Protein AF-A0A949ZAY1-F1 (afdb_monomer_lite)

Structure (mmCIF, N/CA/C/O backbone):
data_AF-A0A949ZAY1-F1
#
_entry.id   AF-A0A949ZAY1-F1
#
loop_
_atom_site.group_PDB
_atom_site.id
_atom_site.type_symbol
_atom_site.label_atom_id
_atom_site.label_alt_id
_atom_site.label_comp_id
_atom_site.label_asym_id
_atom_site.label_entity_id
_atom_site.label_seq_id
_atom_site.pdbx_PDB_ins_code
_atom_site.Cartn_x
_atom_site.Cartn_y
_atom_site.Cartn_z
_atom_site.occupancy
_atom_site.B_iso_or_equiv
_atom_site.auth_seq_id
_atom_site.auth_comp_id
_atom_site.auth_asym_id
_atom_site.auth_atom_id
_atom_site.pdbx_PDB_model_num
ATOM 1 N N . MET A 1 1 ? -2.836 -18.980 46.433 1.00 43.78 1 MET A N 1
ATOM 2 C CA . MET A 1 1 ? -3.375 -18.769 45.071 1.00 43.78 1 MET A CA 1
ATOM 3 C C . MET A 1 1 ? -2.862 -17.431 44.561 1.00 43.78 1 MET A C 1
ATOM 5 O O . MET A 1 1 ? -3.068 -16.454 45.272 1.00 43.78 1 MET A O 1
ATOM 9 N N . PRO A 1 2 ? -2.150 -17.358 43.425 1.00 46.03 2 PRO A N 1
ATOM 10 C CA . PRO A 1 2 ? -1.708 -16.078 42.885 1.00 46.03 2 PRO A CA 1
ATOM 11 C C . PRO A 1 2 ? -2.901 -15.346 42.254 1.00 46.03 2 PRO A C 1
ATOM 13 O O . PRO A 1 2 ? -3.720 -15.957 41.566 1.00 46.03 2 PRO A O 1
ATOM 16 N N . ALA A 1 3 ? -3.027 -14.049 42.534 1.00 45.25 3 ALA A N 1
ATOM 17 C CA . ALA A 1 3 ? -4.081 -13.205 41.988 1.00 45.25 3 ALA A CA 1
ATOM 18 C C . ALA A 1 3 ? -3.951 -13.122 40.458 1.00 45.25 3 ALA A C 1
ATOM 20 O O . ALA A 1 3 ? -2.876 -12.830 39.936 1.00 45.25 3 ALA A O 1
ATOM 21 N N . ALA A 1 4 ? -5.044 -13.389 39.742 1.00 52.16 4 ALA A N 1
ATOM 22 C CA . ALA A 1 4 ? -5.090 -13.294 38.290 1.00 52.16 4 ALA A CA 1
ATOM 23 C C . ALA A 1 4 ? -4.786 -11.854 37.845 1.00 52.16 4 ALA A C 1
ATOM 25 O O . ALA A 1 4 ? -5.550 -10.930 38.137 1.00 52.16 4 ALA A O 1
ATOM 26 N N . HIS A 1 5 ? -3.677 -11.670 37.130 1.00 51.41 5 HIS A N 1
ATOM 27 C CA . HIS A 1 5 ? -3.327 -10.407 36.497 1.00 51.41 5 HIS A CA 1
ATOM 28 C C . HIS A 1 5 ? -4.328 -10.147 35.366 1.00 51.41 5 HIS A C 1
ATOM 30 O O . HIS A 1 5 ? -4.221 -10.701 34.275 1.00 51.41 5 HIS A O 1
ATOM 36 N N . ARG A 1 6 ? -5.361 -9.345 35.643 1.00 57.00 6 ARG A N 1
ATOM 37 C CA . ARG A 1 6 ? -6.299 -8.896 34.611 1.00 57.00 6 ARG A CA 1
ATOM 38 C C . ARG A 1 6 ? -5.606 -7.819 33.784 1.00 57.00 6 ARG A C 1
ATOM 40 O O . ARG A 1 6 ? -5.262 -6.766 34.318 1.00 57.00 6 ARG A O 1
ATOM 47 N N . SER A 1 7 ? -5.379 -8.096 32.505 1.00 54.16 7 SER A N 1
ATOM 48 C CA . SER A 1 7 ? -4.963 -7.084 31.538 1.00 54.16 7 SER A CA 1
ATOM 49 C C . SER A 1 7 ? -6.046 -6.000 31.439 1.00 54.16 7 SER A C 1
ATOM 51 O O . SER A 1 7 ? -7.234 -6.342 31.435 1.00 54.16 7 SER A O 1
ATOM 53 N N . PRO A 1 8 ? -5.677 -4.709 31.380 1.00 59.34 8 PRO A N 1
ATOM 54 C CA . PRO A 1 8 ? -6.645 -3.626 31.252 1.00 59.34 8 PRO A CA 1
ATOM 55 C C . PRO A 1 8 ? -7.511 -3.822 30.002 1.00 59.34 8 PRO A C 1
ATOM 57 O O . PRO A 1 8 ? -7.045 -4.298 28.967 1.00 59.34 8 PRO A O 1
ATOM 60 N N . THR A 1 9 ? -8.794 -3.480 30.110 1.00 65.69 9 THR A N 1
ATOM 61 C CA . THR A 1 9 ? -9.731 -3.573 28.986 1.00 65.69 9 THR A CA 1
ATOM 62 C C . THR A 1 9 ? -9.315 -2.608 27.863 1.00 65.69 9 THR A C 1
ATOM 64 O O . THR A 1 9 ? -8.688 -1.583 28.144 1.00 65.69 9 THR A O 1
ATOM 67 N N . PRO A 1 10 ? -9.685 -2.868 26.594 1.00 65.94 10 PRO A N 1
ATOM 68 C CA . PRO A 1 10 ? -9.316 -2.005 25.464 1.00 65.94 10 PRO A CA 1
ATOM 69 C C . PRO A 1 10 ? -9.700 -0.534 25.685 1.00 65.94 10 PRO A C 1
ATOM 71 O O . PRO A 1 10 ? -8.939 0.373 25.357 1.00 65.94 10 PRO A O 1
ATOM 74 N N . LEU A 1 11 ? -10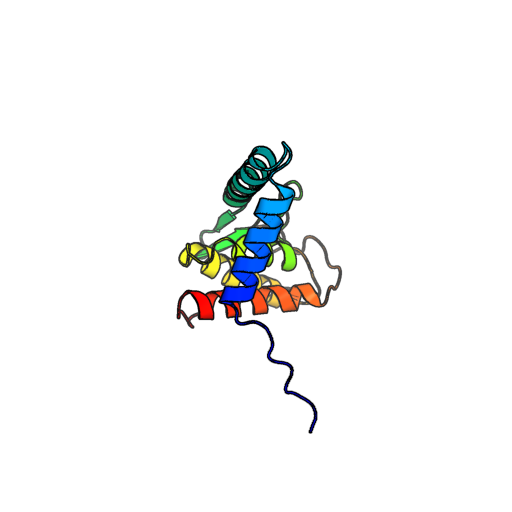.845 -0.301 26.337 1.00 63.38 11 LEU A N 1
ATOM 75 C CA . LEU A 1 11 ? -11.324 1.027 26.716 1.00 63.38 11 LEU A CA 1
ATOM 76 C C . LEU A 1 11 ? -10.419 1.704 27.759 1.00 63.38 11 LEU A C 1
ATOM 78 O O . LEU A 1 11 ? -10.149 2.897 27.647 1.00 63.38 11 LEU A O 1
ATOM 82 N N . MET A 1 12 ? -9.901 0.953 28.738 1.00 58.00 12 MET A N 1
ATOM 83 C CA . MET A 1 12 ? -8.927 1.481 29.698 1.00 58.00 12 MET A CA 1
ATOM 84 C C . MET A 1 12 ? -7.603 1.843 29.025 1.00 58.00 12 MET A C 1
ATOM 86 O O . MET A 1 12 ? -7.026 2.869 29.373 1.00 58.00 12 MET A O 1
ATOM 90 N N . CYS A 1 13 ? -7.129 1.055 28.054 1.00 63.53 13 CYS A N 1
ATOM 91 C CA . CYS A 1 13 ? -5.922 1.394 27.296 1.00 63.53 13 CYS A CA 1
ATOM 92 C C . CYS A 1 13 ? -6.103 2.689 26.498 1.00 63.53 13 CYS A C 1
ATOM 94 O O . CYS A 1 13 ? -5.253 3.566 26.591 1.00 63.53 13 CYS A O 1
ATOM 96 N N . VAL A 1 14 ? -7.233 2.863 25.801 1.00 69.75 14 VAL A N 1
ATOM 97 C CA . VAL A 1 14 ? -7.529 4.100 25.056 1.00 69.75 14 VAL A CA 1
ATOM 98 C C . VAL A 1 14 ? -7.622 5.303 25.991 1.00 69.75 14 VAL A C 1
ATOM 100 O O . VAL A 1 14 ? -7.008 6.327 25.712 1.00 69.75 14 VAL A O 1
ATOM 103 N N . ILE A 1 15 ? -8.320 5.182 27.126 1.00 70.62 15 ILE A N 1
ATOM 104 C CA . ILE A 1 15 ? -8.420 6.264 28.117 1.00 70.62 15 ILE A CA 1
ATOM 105 C C . ILE A 1 15 ? -7.040 6.600 28.691 1.00 70.62 15 ILE A C 1
ATOM 107 O O . ILE A 1 15 ? -6.701 7.771 28.816 1.00 70.62 15 ILE A O 1
ATOM 111 N N . THR A 1 16 ? -6.208 5.597 28.976 1.00 68.31 16 THR A N 1
ATOM 112 C CA . THR A 1 16 ? -4.854 5.809 29.508 1.00 68.31 16 THR A CA 1
ATOM 113 C C . THR A 1 16 ? -3.948 6.466 28.464 1.00 68.31 16 THR A C 1
ATOM 115 O O . THR A 1 16 ? -3.248 7.423 28.783 1.00 68.31 16 THR A O 1
ATOM 118 N N . SER A 1 17 ? -4.009 6.040 27.198 1.00 69.44 17 SER A N 1
ATOM 119 C CA . SER A 1 17 ? -3.286 6.671 26.087 1.00 69.44 17 SER A CA 1
ATOM 120 C C . SER A 1 17 ? -3.741 8.111 25.841 1.00 69.44 17 SER A C 1
ATOM 122 O O . SER A 1 17 ? -2.900 8.981 25.628 1.00 69.44 17 SER A O 1
ATOM 124 N N . LEU A 1 18 ? -5.047 8.386 25.930 1.00 68.12 18 LEU A N 1
ATOM 125 C CA . LEU A 1 18 ? -5.607 9.731 25.781 1.00 68.12 18 LEU A CA 1
ATOM 126 C C . LEU A 1 18 ? -5.194 10.637 26.949 1.00 68.12 18 LEU A C 1
ATOM 128 O O . LEU A 1 18 ? -4.809 11.780 26.730 1.00 68.12 18 LEU A O 1
ATOM 132 N N . LEU A 1 19 ? -5.214 10.120 28.182 1.00 68.00 19 LEU A N 1
ATOM 133 C CA . LEU A 1 19 ? -4.786 10.845 29.380 1.00 68.00 19 LEU A CA 1
ATOM 134 C C . LEU A 1 19 ? -3.284 11.133 29.376 1.00 68.00 19 LEU A C 1
ATOM 136 O O . LEU A 1 19 ? -2.894 12.226 29.771 1.00 68.00 19 LEU A O 1
ATOM 140 N N . ILE A 1 20 ? -2.444 10.216 28.885 1.00 68.12 20 ILE A N 1
ATOM 141 C CA . ILE A 1 20 ? -1.011 10.474 28.678 1.00 68.12 20 ILE A CA 1
ATOM 142 C C . ILE A 1 20 ? -0.823 11.573 27.625 1.00 68.12 20 ILE A C 1
ATOM 144 O O . ILE A 1 20 ? -0.052 12.504 27.854 1.00 68.12 20 ILE A O 1
ATOM 148 N N . LEU A 1 21 ? -1.572 11.529 26.517 1.00 60.78 21 LEU A N 1
ATOM 149 C CA . LEU A 1 21 ? -1.530 12.572 25.490 1.00 60.78 21 LEU A CA 1
ATOM 150 C C . LEU A 1 21 ? -1.935 13.944 26.054 1.00 60.78 21 LEU A C 1
ATOM 152 O O . LEU A 1 21 ? -1.256 14.932 25.792 1.00 60.78 21 LEU A O 1
ATOM 156 N N . ILE A 1 22 ? -3.001 13.995 26.863 1.00 64.25 22 ILE A N 1
ATOM 157 C CA . ILE A 1 22 ? -3.530 15.209 27.510 1.00 64.25 22 ILE A CA 1
ATOM 158 C C . ILE A 1 22 ? -2.577 15.727 28.605 1.00 64.25 22 ILE A C 1
ATOM 160 O O . ILE A 1 22 ? -2.358 16.934 28.728 1.00 64.25 22 ILE A O 1
ATOM 164 N N . ALA A 1 23 ? -1.962 14.830 29.378 1.00 59.25 23 ALA A N 1
ATOM 165 C CA . ALA A 1 23 ? -1.001 15.188 30.417 1.00 59.25 23 ALA A CA 1
ATOM 166 C C . ALA A 1 23 ? 0.286 15.775 29.815 1.00 59.25 23 ALA A C 1
ATOM 168 O O . ALA A 1 23 ? 0.768 16.798 30.302 1.00 59.25 23 ALA A O 1
ATOM 169 N N . VAL A 1 24 ? 0.782 15.203 28.710 1.00 58.56 24 VAL A N 1
ATOM 170 C CA . VAL A 1 24 ? 1.910 15.747 27.926 1.00 58.56 24 VAL A CA 1
ATOM 171 C C . VAL A 1 24 ? 1.542 17.085 27.267 1.00 58.56 24 VAL A C 1
ATOM 173 O O . VAL A 1 24 ? 2.375 17.981 27.149 1.00 58.56 24 VAL A O 1
ATOM 176 N N . ALA A 1 25 ? 0.275 17.256 26.900 1.00 56.75 25 ALA A N 1
ATOM 177 C CA . ALA A 1 25 ? -0.276 18.448 26.270 1.00 56.75 25 ALA A CA 1
ATOM 178 C C . ALA A 1 25 ? -0.357 19.685 27.194 1.00 56.75 25 ALA A C 1
ATOM 180 O O . ALA A 1 25 ? -0.167 20.816 26.739 1.00 56.75 25 ALA A O 1
ATOM 181 N N . SER A 1 26 ? -0.615 19.505 28.492 1.00 50.78 26 SER A N 1
ATOM 182 C CA . SER A 1 26 ? -0.994 20.603 29.404 1.00 50.78 26 SER A CA 1
ATOM 183 C C . SER A 1 26 ? 0.115 21.607 29.782 1.00 50.78 26 SER A C 1
ATOM 185 O O . SER A 1 26 ? -0.111 22.500 30.597 1.00 50.78 26 SER A O 1
ATOM 187 N N . LYS A 1 27 ? 1.293 21.543 29.151 1.00 53.72 27 LYS A N 1
ATOM 188 C CA . LYS A 1 27 ? 2.337 22.576 29.247 1.00 53.72 27 LYS A CA 1
ATOM 189 C C . LYS A 1 27 ? 2.736 23.064 27.850 1.00 53.72 27 LYS A C 1
ATOM 191 O O . LYS A 1 27 ? 3.755 22.666 27.306 1.00 53.72 27 LYS A O 1
ATOM 196 N N . GLY A 1 28 ? 1.899 23.903 27.238 1.00 50.03 28 GLY A N 1
ATOM 197 C CA . GLY A 1 28 ? 2.265 24.731 26.076 1.00 50.03 28 GLY A CA 1
ATOM 198 C C . GLY A 1 28 ? 2.546 24.031 24.733 1.00 50.03 28 GLY A C 1
ATOM 199 O O . GLY A 1 28 ? 2.933 24.721 23.796 1.00 50.03 28 GLY A O 1
ATOM 200 N N . SER A 1 29 ? 2.343 22.713 24.592 1.00 56.44 29 SER A N 1
ATOM 201 C CA . SER A 1 29 ? 2.700 21.955 23.370 1.00 56.44 29 SER A CA 1
ATOM 202 C C . SER A 1 29 ? 1.550 21.159 22.720 1.00 56.44 29 SER A C 1
ATOM 204 O O . SER A 1 29 ? 1.667 20.752 21.564 1.00 56.44 29 SER A O 1
ATOM 206 N N . ALA A 1 30 ? 0.410 20.983 23.402 1.00 52.41 30 ALA A N 1
ATOM 207 C CA . ALA A 1 30 ? -0.737 20.181 22.939 1.00 52.41 30 ALA A CA 1
ATOM 208 C C . ALA A 1 30 ? -1.271 20.545 21.551 1.00 52.41 30 ALA A C 1
ATOM 210 O O . ALA A 1 30 ? -1.476 19.686 20.694 1.00 52.41 30 ALA A O 1
ATOM 211 N N . ALA A 1 31 ? -1.530 21.844 21.365 1.00 56.78 31 ALA A N 1
ATOM 212 C CA . ALA A 1 31 ? -2.162 22.384 20.171 1.00 56.78 31 ALA A CA 1
ATOM 213 C C . ALA A 1 31 ? -1.261 22.201 18.943 1.00 56.78 31 ALA A C 1
ATOM 215 O O . ALA A 1 31 ? -1.756 22.060 17.829 1.00 56.78 31 ALA A O 1
ATOM 216 N N . ASN A 1 32 ? 0.056 22.126 19.161 1.00 78.19 32 ASN A N 1
ATOM 217 C CA . ASN A 1 32 ? 1.032 21.882 18.112 1.00 78.19 32 ASN A CA 1
ATOM 218 C C . ASN A 1 32 ?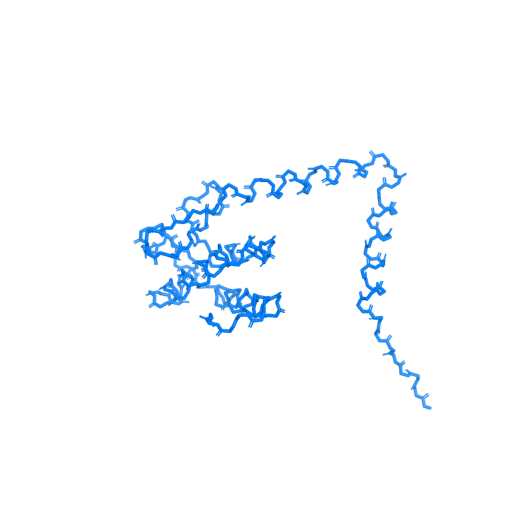 1.024 20.406 17.673 1.00 78.19 32 ASN A C 1
ATOM 220 O O . ASN A 1 32 ? 0.960 20.119 16.483 1.00 78.19 32 ASN A O 1
ATOM 224 N N . ILE A 1 33 ? 0.977 19.455 18.615 1.00 81.94 33 ILE A N 1
ATOM 225 C CA . ILE A 1 33 ? 0.970 18.021 18.277 1.00 81.94 33 ILE A CA 1
ATOM 226 C C . ILE A 1 33 ? -0.289 17.625 17.496 1.00 81.94 33 ILE A C 1
ATOM 228 O O . ILE A 1 33 ? -0.182 16.964 16.465 1.00 81.94 33 ILE A O 1
ATOM 232 N N . ALA A 1 34 ? -1.476 18.060 17.927 1.00 82.62 34 ALA A N 1
ATOM 233 C CA . ALA A 1 34 ? -2.712 17.758 17.200 1.00 82.62 34 ALA A CA 1
ATOM 234 C C . ALA A 1 34 ? -2.691 18.320 15.764 1.00 82.62 34 ALA A C 1
ATOM 236 O O . ALA A 1 34 ? -3.083 17.626 14.824 1.00 82.62 34 ALA A O 1
ATOM 237 N N . ALA A 1 35 ? -2.175 19.541 15.584 1.00 86.75 35 ALA A N 1
ATOM 238 C CA . ALA A 1 35 ? -2.005 20.147 14.267 1.00 86.75 35 ALA A CA 1
ATOM 239 C C . ALA A 1 35 ? -0.998 19.377 13.394 1.00 86.75 35 ALA A C 1
ATOM 241 O O . ALA A 1 35 ? -1.262 19.166 12.210 1.00 86.75 35 ALA A O 1
ATOM 242 N N . ILE A 1 36 ? 0.110 18.896 13.971 1.00 88.12 36 ILE A N 1
ATOM 243 C CA . ILE A 1 36 ? 1.095 18.056 13.272 1.00 88.12 36 ILE A CA 1
ATOM 244 C C . ILE A 1 36 ? 0.445 16.765 12.763 1.00 88.12 36 ILE A C 1
ATOM 246 O O . ILE A 1 36 ? 0.588 16.441 11.587 1.00 88.12 36 ILE A O 1
ATOM 250 N N . TYR A 1 37 ? -0.317 16.053 13.600 1.00 89.44 37 TYR A N 1
ATOM 251 C CA . TYR A 1 37 ? -1.000 14.823 13.175 1.00 89.44 37 TYR A CA 1
ATOM 252 C C . TYR A 1 37 ? -2.086 15.087 12.127 1.00 89.44 37 TYR A C 1
ATOM 254 O O . TYR A 1 37 ? -2.204 14.326 11.165 1.00 89.44 37 TYR A O 1
ATOM 262 N N . ALA A 1 38 ? -2.844 16.180 12.260 1.00 87.56 38 ALA A N 1
ATOM 263 C CA . ALA A 1 38 ? -3.814 16.583 11.245 1.00 87.56 38 ALA A CA 1
ATOM 264 C C . ALA A 1 38 ? -3.125 16.866 9.901 1.00 87.56 38 ALA A C 1
ATOM 266 O O . ALA A 1 38 ? -3.575 16.387 8.858 1.00 87.56 38 ALA A O 1
ATOM 267 N N . ARG A 1 39 ? -1.991 17.578 9.924 1.00 91.88 39 ARG A N 1
ATOM 268 C CA . ARG A 1 39 ? -1.197 17.856 8.725 1.00 91.88 39 ARG A CA 1
ATOM 269 C C . ARG A 1 39 ? -0.605 16.583 8.123 1.00 91.88 39 ARG A C 1
ATOM 271 O O . ARG A 1 39 ? -0.692 16.408 6.913 1.00 91.88 39 ARG A O 1
ATOM 278 N N . ALA A 1 40 ? -0.063 15.679 8.935 1.00 91.81 40 ALA A N 1
ATOM 279 C CA . ALA A 1 40 ? 0.447 14.389 8.469 1.00 91.81 40 ALA A CA 1
ATOM 280 C C . ALA A 1 40 ? -0.658 13.550 7.806 1.00 91.81 40 ALA A C 1
ATOM 282 O O . ALA A 1 40 ? -0.440 12.951 6.756 1.00 91.81 40 ALA A O 1
ATOM 283 N N . GLY A 1 41 ? -1.873 13.569 8.365 1.00 91.44 41 GLY A N 1
ATOM 284 C CA . GLY A 1 41 ? -3.043 12.935 7.762 1.00 91.44 41 GLY A CA 1
ATOM 285 C C . GLY A 1 41 ? -3.406 13.519 6.393 1.00 91.44 41 GLY A C 1
ATOM 286 O O . GLY A 1 41 ? -3.726 12.753 5.483 1.00 91.44 41 GLY A O 1
ATOM 287 N N . GLN A 1 42 ? -3.321 14.845 6.231 1.00 92.62 42 GLN A N 1
ATOM 288 C CA . GLN A 1 42 ? -3.527 15.521 4.942 1.00 92.62 42 GLN A CA 1
ATOM 289 C C . GLN A 1 42 ? -2.455 15.130 3.924 1.00 92.62 42 GLN A C 1
ATOM 291 O O . GLN A 1 42 ? -2.808 14.689 2.839 1.00 92.62 42 GLN A O 1
ATOM 296 N N . VAL A 1 43 ? -1.173 15.196 4.301 1.00 94.38 43 VAL A N 1
ATO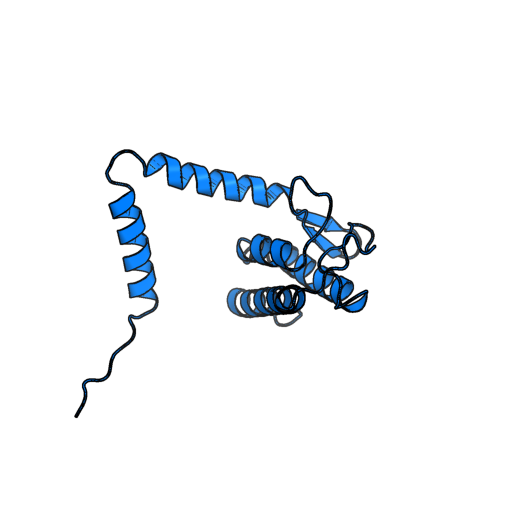M 297 C CA . VAL A 1 43 ? -0.058 14.792 3.427 1.00 94.38 43 VAL A CA 1
ATOM 298 C C . VAL A 1 43 ? -0.221 13.339 2.990 1.00 94.38 43 VAL A C 1
ATOM 300 O O . VAL A 1 43 ? -0.167 13.050 1.802 1.00 94.38 43 VAL A O 1
ATOM 303 N N . ASN A 1 44 ? -0.543 12.429 3.915 1.00 95.88 44 ASN A N 1
ATOM 304 C CA . ASN A 1 44 ? -0.805 11.034 3.572 1.00 95.88 44 ASN A CA 1
ATOM 305 C C . ASN A 1 44 ? -1.950 10.885 2.550 1.00 95.88 44 ASN A C 1
ATOM 307 O O . ASN A 1 44 ? -1.941 9.953 1.760 1.00 95.88 44 ASN A O 1
ATOM 311 N N . ALA A 1 45 ? -2.937 11.793 2.522 1.00 94.44 45 ALA A N 1
ATOM 312 C CA . ALA A 1 45 ? -4.057 11.714 1.574 1.00 94.44 45 ALA A CA 1
ATOM 313 C C . ALA A 1 45 ? -3.627 11.867 0.120 1.00 94.44 45 ALA A C 1
ATOM 315 O O . ALA A 1 45 ? -4.271 11.305 -0.760 1.00 94.44 45 ALA A O 1
ATOM 316 N N . GLU A 1 46 ? -2.560 12.622 -0.101 1.00 96.25 46 GLU A N 1
ATOM 317 C CA . GLU A 1 46 ? -2.054 12.988 -1.419 1.00 96.25 46 GLU A CA 1
ATOM 318 C C . GLU A 1 46 ? -1.156 11.890 -2.012 1.00 96.25 46 GLU A C 1
ATOM 320 O O . GLU A 1 46 ? -0.795 11.951 -3.182 1.00 96.25 46 GLU A O 1
ATOM 325 N N . LEU A 1 47 ? -0.830 10.853 -1.229 1.00 97.31 47 LEU A N 1
ATOM 326 C CA . LEU A 1 47 ? 0.086 9.779 -1.623 1.00 97.31 47 LEU A CA 1
ATOM 327 C C . LEU A 1 47 ? -0.605 8.586 -2.297 1.00 97.31 47 LEU A C 1
ATOM 329 O O . LEU A 1 47 ? 0.073 7.651 -2.719 1.00 97.31 47 LEU A O 1
ATOM 333 N N . PHE A 1 48 ? -1.935 8.602 -2.417 1.00 98.00 48 PHE A N 1
ATOM 334 C CA . PHE A 1 48 ? -2.715 7.513 -3.005 1.00 98.00 48 PHE A CA 1
ATOM 335 C C . PHE A 1 48 ? -3.161 7.845 -4.427 1.00 98.00 48 PHE A C 1
ATOM 337 O O . PHE A 1 48 ? -3.823 8.851 -4.674 1.00 98.00 48 PHE A O 1
ATOM 344 N N . PHE A 1 49 ? -2.894 6.934 -5.356 1.00 97.62 49 PHE A N 1
ATOM 345 C CA . PHE A 1 49 ? -3.187 7.107 -6.770 1.00 97.62 49 PHE A CA 1
ATOM 346 C C . PHE A 1 49 ? -3.928 5.884 -7.305 1.00 97.62 49 PHE A C 1
ATOM 348 O O . PHE A 1 49 ? -3.368 4.790 -7.384 1.00 97.62 49 PHE A O 1
ATOM 355 N N . ARG A 1 50 ? -5.193 6.062 -7.689 1.00 96.88 50 ARG A N 1
ATOM 356 C CA . ARG A 1 50 ? -5.975 4.998 -8.331 1.00 96.88 50 ARG A CA 1
ATOM 357 C C . ARG A 1 50 ? -5.447 4.739 -9.740 1.00 96.88 50 ARG A C 1
ATOM 359 O O . ARG A 1 50 ? -5.150 5.686 -10.462 1.00 96.88 50 ARG A O 1
ATOM 366 N N . ALA A 1 51 ? -5.347 3.470 -10.105 1.00 95.12 51 ALA A N 1
ATOM 367 C CA . ALA A 1 51 ? -4.967 3.021 -11.436 1.00 95.12 51 ALA A CA 1
ATOM 368 C C . ALA A 1 51 ? -6.180 2.443 -12.184 1.00 95.12 51 ALA A C 1
ATOM 370 O O . ALA A 1 51 ? -7.170 2.026 -11.574 1.00 95.12 51 ALA A O 1
ATOM 371 N N . ASP A 1 52 ? -6.086 2.387 -13.513 1.00 94.25 52 ASP A N 1
ATOM 372 C CA . ASP A 1 52 ? -7.174 1.925 -14.391 1.00 94.25 52 ASP A CA 1
ATOM 373 C C . ASP A 1 52 ? -7.534 0.450 -14.169 1.00 94.25 52 ASP A C 1
ATOM 375 O O . ASP A 1 52 ? -8.671 0.022 -14.367 1.00 94.25 52 ASP A O 1
ATOM 379 N N . ASP A 1 53 ? -6.582 -0.336 -13.671 1.00 94.44 53 ASP A N 1
ATOM 380 C CA . ASP A 1 53 ? -6.757 -1.748 -13.334 1.00 94.44 53 ASP A CA 1
ATOM 381 C C . ASP A 1 53 ? -7.475 -1.991 -11.992 1.00 94.44 53 ASP A C 1
ATOM 383 O O . ASP A 1 53 ? -7.516 -3.130 -11.506 1.00 94.44 53 ASP A O 1
ATOM 387 N N . ARG A 1 54 ? -8.066 -0.927 -11.427 1.00 93.62 54 ARG A N 1
ATOM 388 C CA . ARG A 1 54 ? -8.800 -0.876 -10.153 1.00 93.62 54 ARG A CA 1
ATOM 389 C C . ARG A 1 54 ? -7.927 -1.094 -8.914 1.00 93.62 54 ARG A C 1
ATOM 391 O O . ARG A 1 54 ? -8.467 -1.287 -7.825 1.00 93.62 54 ARG A O 1
ATOM 398 N N . THR A 1 55 ? -6.606 -1.047 -9.062 1.00 98.38 55 THR A N 1
ATOM 399 C CA . THR A 1 55 ? -5.671 -1.024 -7.934 1.00 98.38 55 THR A CA 1
ATOM 400 C C . THR A 1 55 ? -5.380 0.410 -7.477 1.00 98.38 55 THR A C 1
ATOM 402 O O . THR A 1 55 ? -5.722 1.386 -8.151 1.00 98.38 55 THR A O 1
ATOM 405 N N . THR A 1 56 ? -4.742 0.550 -6.317 1.00 98.69 56 THR A N 1
ATOM 406 C CA . THR A 1 56 ? -4.277 1.836 -5.784 1.00 98.69 56 THR A CA 1
ATOM 407 C C . THR A 1 56 ? -2.770 1.759 -5.557 1.00 98.69 56 THR A C 1
ATOM 409 O O . THR A 1 56 ? -2.306 0.976 -4.732 1.00 98.69 56 THR A O 1
ATOM 412 N N . TYR A 1 57 ? -2.002 2.577 -6.278 1.00 98.62 57 TYR A N 1
ATOM 413 C CA . TYR A 1 57 ? -0.584 2.816 -6.006 1.00 98.62 57 TYR A CA 1
ATOM 414 C C . TYR A 1 57 ? -0.442 3.791 -4.841 1.00 98.62 57 TYR A C 1
ATOM 416 O O . TYR A 1 57 ? -1.169 4.785 -4.779 1.00 98.62 57 TYR A O 1
ATOM 424 N N . VAL A 1 58 ? 0.497 3.522 -3.936 1.00 98.56 58 VAL A N 1
ATOM 425 C CA . VAL A 1 58 ? 0.790 4.407 -2.807 1.00 98.56 58 VAL A CA 1
ATOM 426 C C . VAL A 1 58 ? 2.253 4.814 -2.878 1.00 98.56 58 VAL A C 1
ATOM 428 O O . VAL A 1 58 ? 3.128 3.958 -2.788 1.00 98.56 58 VAL A O 1
ATOM 431 N N . SER A 1 59 ? 2.507 6.108 -3.069 1.00 97.69 59 SER A N 1
ATOM 432 C CA . SER A 1 59 ? 3.870 6.638 -3.044 1.00 97.69 59 SER A CA 1
ATOM 433 C C . SER A 1 59 ? 4.381 6.699 -1.608 1.00 97.69 59 SER A C 1
ATOM 435 O O . SER A 1 59 ? 3.654 7.068 -0.682 1.00 97.69 59 SER A O 1
ATOM 437 N N . THR A 1 60 ? 5.660 6.398 -1.432 1.00 96.38 60 THR A N 1
ATOM 438 C CA . THR A 1 60 ? 6.353 6.607 -0.153 1.00 96.38 60 THR A CA 1
ATOM 439 C C . THR A 1 60 ? 6.550 8.092 0.173 1.00 96.38 60 THR A C 1
ATOM 441 O O . THR A 1 60 ? 6.747 8.444 1.333 1.00 96.38 60 THR A O 1
ATOM 444 N N . GLY A 1 61 ? 6.400 8.975 -0.821 1.00 94.50 61 GLY A N 1
ATOM 445 C CA . GLY A 1 61 ? 6.521 10.421 -0.675 1.00 94.50 61 GLY A CA 1
ATOM 446 C C . GLY A 1 61 ? 7.484 10.988 -1.704 1.00 94.50 61 GLY A C 1
ATOM 447 O O . GLY A 1 61 ? 7.137 11.118 -2.876 1.00 94.50 61 GLY A O 1
ATOM 448 N N . ASP A 1 62 ? 8.676 11.342 -1.242 1.00 94.31 62 ASP A N 1
ATOM 449 C CA . ASP A 1 62 ? 9.774 11.892 -2.040 1.00 94.31 62 ASP A CA 1
ATOM 450 C C . ASP A 1 62 ? 10.491 10.847 -2.910 1.00 94.31 62 ASP A C 1
ATOM 452 O O . ASP A 1 62 ? 11.114 11.205 -3.909 1.00 94.31 62 ASP A O 1
ATOM 456 N N . ILE A 1 63 ? 10.374 9.562 -2.572 1.00 93.62 63 ILE A N 1
ATOM 457 C CA . ILE A 1 63 ? 10.851 8.448 -3.393 1.00 93.62 63 ILE A CA 1
ATOM 458 C C . ILE A 1 63 ? 9.691 7.939 -4.260 1.00 93.62 63 ILE A C 1
ATOM 460 O O . ILE A 1 63 ? 8.650 7.515 -3.749 1.00 93.62 63 ILE A O 1
ATOM 464 N N . ASP A 1 64 ? 9.877 7.936 -5.585 1.00 90.31 64 ASP A N 1
ATOM 465 C CA . ASP A 1 64 ? 8.875 7.439 -6.542 1.00 90.31 64 ASP A CA 1
ATOM 466 C C . ASP A 1 64 ? 8.866 5.902 -6.632 1.00 90.31 64 ASP A C 1
ATOM 468 O O . ASP A 1 64 ? 9.203 5.279 -7.645 1.00 90.31 64 ASP A O 1
ATOM 472 N N . ALA A 1 65 ? 8.499 5.288 -5.514 1.00 98.12 65 ALA A N 1
ATOM 473 C CA . ALA A 1 65 ? 8.264 3.864 -5.381 1.00 98.12 65 ALA A CA 1
ATOM 474 C C . ALA A 1 65 ? 7.159 3.600 -4.350 1.00 98.12 65 ALA A C 1
ATOM 476 O O . ALA A 1 65 ? 6.854 4.436 -3.494 1.00 98.12 65 ALA A O 1
ATOM 477 N N . MET A 1 66 ? 6.586 2.402 -4.423 1.00 98.75 66 MET A N 1
ATOM 478 C CA . MET A 1 66 ? 5.667 1.849 -3.437 1.00 98.75 66 MET A CA 1
ATOM 479 C C . MET A 1 66 ? 6.369 0.736 -2.665 1.00 98.75 66 MET A C 1
ATOM 481 O O . MET A 1 66 ? 6.562 -0.357 -3.198 1.00 98.75 66 MET A O 1
ATOM 485 N N . TRP A 1 67 ? 6.712 1.001 -1.402 1.00 98.88 67 TRP A N 1
ATOM 486 C CA . TRP A 1 67 ? 7.139 -0.022 -0.443 1.00 98.88 67 TRP A CA 1
ATOM 487 C C . TRP A 1 67 ? 5.934 -0.835 0.042 1.00 98.88 67 TRP A C 1
ATOM 489 O O . TRP A 1 67 ? 4.912 -0.257 0.429 1.00 98.88 67 TRP A O 1
ATOM 499 N N . LEU A 1 68 ? 6.046 -2.167 0.098 1.00 98.88 68 LEU A N 1
ATOM 500 C CA . LEU A 1 68 ? 4.984 -3.033 0.641 1.00 98.88 68 LEU A CA 1
ATOM 501 C C . LEU A 1 68 ? 4.657 -2.693 2.107 1.00 98.88 68 LEU A C 1
ATOM 503 O O . LEU A 1 68 ? 3.487 -2.628 2.495 1.00 98.88 68 LEU A O 1
ATOM 507 N N . ARG A 1 69 ? 5.684 -2.401 2.911 1.00 98.81 69 ARG A N 1
ATOM 508 C CA . ARG A 1 69 ? 5.546 -1.948 4.301 1.00 98.81 69 ARG A CA 1
ATOM 509 C C . ARG A 1 69 ? 4.823 -0.605 4.396 1.00 98.81 69 ARG A C 1
ATOM 511 O O . ARG A 1 69 ? 3.783 -0.516 5.047 1.00 98.81 69 ARG A O 1
ATOM 518 N N . ASP A 1 70 ? 5.377 0.432 3.777 1.00 98.62 70 ASP A N 1
ATOM 519 C CA . ASP A 1 70 ? 4.921 1.812 3.949 1.00 98.62 70 ASP A CA 1
ATOM 520 C C . ASP A 1 70 ? 3.502 1.982 3.424 1.00 98.62 70 ASP A C 1
ATOM 522 O O . ASP A 1 70 ? 2.642 2.482 4.148 1.00 98.62 70 ASP A O 1
ATOM 526 N N . SER A 1 71 ? 3.218 1.442 2.234 1.00 98.81 71 SER A N 1
ATOM 527 C CA . SER A 1 71 ? 1.874 1.478 1.654 1.00 98.81 71 SER A CA 1
ATOM 528 C C . SER A 1 71 ? 0.827 0.821 2.552 1.00 98.81 71 SER A C 1
ATOM 530 O O . SER A 1 71 ? -0.293 1.326 2.662 1.00 98.81 71 SER A O 1
ATOM 532 N N . SER A 1 72 ? 1.197 -0.253 3.258 1.00 98.81 72 SER A N 1
ATOM 533 C CA . SER A 1 72 ? 0.319 -0.885 4.241 1.00 98.81 72 SER A CA 1
ATOM 534 C C . SER A 1 72 ? 0.034 0.047 5.413 1.00 98.81 72 SER A C 1
ATOM 536 O O . SER A 1 72 ? -1.125 0.292 5.736 1.00 98.81 72 SER A O 1
ATOM 538 N N . VAL A 1 73 ? 1.074 0.612 6.031 1.00 98.44 73 VAL A N 1
ATOM 539 C CA . VAL A 1 73 ? 0.935 1.511 7.191 1.00 98.44 73 VAL A CA 1
ATOM 540 C C . VAL A 1 73 ? 0.158 2.779 6.826 1.00 98.44 73 VAL A C 1
ATOM 542 O O . VAL A 1 73 ? -0.740 3.192 7.563 1.00 98.44 73 VAL A O 1
ATOM 545 N N . GLN A 1 74 ? 0.441 3.368 5.664 1.00 98.50 74 GLN A N 1
ATOM 546 C CA . GLN A 1 74 ? -0.289 4.518 5.133 1.00 98.50 74 GLN A CA 1
ATOM 547 C C . GLN A 1 74 ? -1.781 4.187 4.966 1.00 98.50 74 GLN A C 1
ATOM 549 O O . GLN A 1 74 ? -2.637 4.979 5.387 1.00 98.50 74 GLN A O 1
ATOM 554 N N . ALA A 1 75 ? -2.108 3.014 4.409 1.00 98.62 75 ALA A N 1
ATOM 555 C CA . ALA A 1 75 ? -3.479 2.560 4.174 1.00 98.62 75 ALA A CA 1
ATOM 556 C C . ALA A 1 75 ? -4.243 2.177 5.455 1.00 98.62 75 ALA A 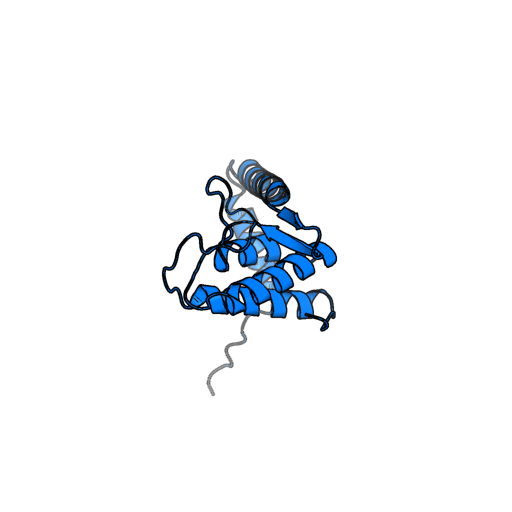C 1
ATOM 558 O O . ALA A 1 75 ? -5.460 2.365 5.501 1.00 98.62 75 ALA A O 1
ATOM 559 N N . MET A 1 76 ? -3.567 1.738 6.525 1.00 98.00 76 MET A N 1
ATOM 560 C CA . MET A 1 76 ? -4.207 1.457 7.826 1.00 98.00 76 MET A CA 1
ATOM 561 C C . MET A 1 76 ? -4.919 2.690 8.408 1.00 98.00 76 MET A C 1
ATOM 563 O O . MET A 1 76 ? -5.925 2.566 9.101 1.00 98.00 76 MET A O 1
ATOM 567 N N . SER A 1 77 ? -4.462 3.905 8.081 1.00 94.44 77 SER A N 1
ATOM 568 C CA . SER A 1 77 ? -5.150 5.148 8.475 1.00 94.44 77 SER A CA 1
ATOM 569 C C . SER A 1 77 ? -6.425 5.447 7.665 1.00 94.44 77 SER A C 1
ATOM 571 O O . SER A 1 77 ? -7.110 6.435 7.931 1.00 94.44 77 SER A O 1
ATOM 573 N N . ARG A 1 78 ? -6.744 4.623 6.655 1.00 96.44 78 ARG A N 1
ATOM 574 C CA . ARG A 1 78 ? -7.782 4.860 5.637 1.00 96.44 78 ARG A CA 1
ATOM 575 C C . ARG A 1 78 ? -8.830 3.758 5.544 1.00 96.44 78 ARG A C 1
ATOM 577 O O . ARG A 1 78 ? -9.560 3.726 4.561 1.00 96.44 78 ARG A O 1
ATOM 584 N N . LEU A 1 79 ? -8.968 2.906 6.560 1.00 96.50 79 LEU A N 1
ATOM 585 C CA . LEU A 1 79 ? -9.911 1.773 6.562 1.00 96.50 79 LEU A CA 1
ATOM 586 C C . LEU A 1 79 ? -11.375 2.171 6.277 1.00 96.50 79 LEU A C 1
ATOM 588 O O . LEU A 1 79 ? -12.125 1.385 5.707 1.00 96.50 79 LEU A O 1
ATOM 592 N N . SER A 1 80 ? -11.782 3.407 6.594 1.00 95.25 80 SER A N 1
ATOM 593 C CA . SER A 1 80 ? -13.112 3.935 6.241 1.00 95.25 80 SER A CA 1
ATOM 594 C C . SER A 1 80 ? -13.308 4.185 4.736 1.00 95.25 80 SER A C 1
ATOM 596 O O . SER A 1 80 ? -14.440 4.272 4.266 1.00 95.25 80 SER A O 1
ATOM 598 N N . GLN A 1 81 ? -12.228 4.277 3.958 1.00 97.19 81 GLN A N 1
ATOM 599 C CA . GLN A 1 81 ? -12.232 4.450 2.505 1.00 97.19 81 GLN A CA 1
ATOM 600 C C . GLN A 1 81 ? -12.074 3.089 1.815 1.00 97.19 81 GLN A C 1
ATOM 602 O O . GLN A 1 81 ? -11.068 2.828 1.155 1.00 97.19 81 GLN A O 1
ATOM 607 N N . GLN A 1 82 ? -13.074 2.218 1.968 1.00 96.94 82 GLN A N 1
ATOM 608 C CA . GLN A 1 82 ? -12.971 0.793 1.623 1.00 96.94 82 GLN A CA 1
ATOM 609 C C . GLN A 1 82 ? -12.447 0.534 0.202 1.00 96.94 82 GLN A C 1
ATOM 611 O O . GLN A 1 82 ? -11.470 -0.185 0.023 1.00 96.94 82 GLN A O 1
ATOM 616 N N . ALA A 1 83 ? -13.018 1.199 -0.809 1.00 96.94 83 ALA A N 1
ATOM 617 C CA . ALA A 1 83 ? -12.587 1.042 -2.200 1.00 96.94 83 ALA A CA 1
ATOM 618 C C . ALA A 1 83 ? -11.115 1.437 -2.431 1.00 96.94 83 ALA A C 1
ATOM 620 O O . ALA A 1 83 ? -10.442 0.837 -3.266 1.00 96.94 83 ALA A O 1
ATOM 621 N N . LEU A 1 84 ? -10.609 2.436 -1.696 1.00 98.25 84 LEU A N 1
ATOM 622 C CA . LEU A 1 84 ? -9.214 2.863 -1.788 1.00 98.25 84 LEU A CA 1
ATOM 623 C C . LEU A 1 84 ? -8.286 1.783 -1.225 1.00 98.25 84 LEU A C 1
ATOM 625 O O . LEU A 1 84 ? -7.356 1.371 -1.916 1.00 98.25 84 LEU A O 1
ATOM 629 N N . VAL A 1 85 ? -8.570 1.321 -0.001 1.00 98.69 85 VAL A N 1
ATOM 630 C CA . VAL A 1 85 ? -7.757 0.326 0.717 1.00 98.69 85 VAL A CA 1
ATOM 631 C C . VAL A 1 85 ? -7.803 -1.034 0.028 1.00 98.69 85 VAL A C 1
ATOM 633 O O . VAL A 1 85 ? -6.755 -1.641 -0.169 1.00 98.69 85 VAL A O 1
ATOM 636 N N . ARG A 1 86 ? -8.975 -1.467 -0.444 1.00 98.50 86 ARG A N 1
ATOM 637 C CA . ARG A 1 86 ? -9.126 -2.668 -1.278 1.00 98.50 86 ARG A CA 1
ATOM 638 C C . ARG A 1 86 ? -8.235 -2.615 -2.518 1.00 98.50 86 ARG A C 1
ATOM 640 O O . ARG A 1 86 ? -7.565 -3.589 -2.843 1.00 98.50 86 ARG A O 1
ATOM 647 N N . GLY A 1 87 ? -8.163 -1.454 -3.173 1.00 98.75 87 GLY A N 1
ATOM 648 C CA . GLY A 1 87 ? -7.245 -1.241 -4.292 1.00 98.75 87 GLY A CA 1
ATOM 649 C C . GLY A 1 87 ? -5.765 -1.350 -3.901 1.00 98.75 87 GLY A C 1
ATOM 650 O O . GLY A 1 87 ? -4.973 -1.826 -4.712 1.00 98.75 87 GLY A O 1
ATOM 651 N N . VAL A 1 88 ? -5.381 -0.944 -2.682 1.00 98.88 88 VAL A N 1
ATOM 652 C CA . VAL A 1 88 ? -4.005 -1.108 -2.169 1.00 98.88 88 VAL A CA 1
ATOM 653 C C . VAL A 1 88 ? -3.689 -2.585 -1.953 1.00 98.88 88 VAL A C 1
ATOM 655 O O . VAL A 1 88 ? -2.665 -3.048 -2.445 1.00 98.88 88 VAL A O 1
ATOM 658 N N . ILE A 1 89 ? -4.582 -3.328 -1.291 1.00 98.88 89 ILE A N 1
ATOM 659 C CA . ILE A 1 89 ? -4.405 -4.763 -1.015 1.00 98.88 89 ILE A CA 1
ATOM 660 C C . ILE A 1 89 ? -4.227 -5.541 -2.326 1.00 98.88 89 ILE A C 1
ATOM 662 O O . ILE A 1 89 ? -3.243 -6.257 -2.488 1.00 98.88 89 ILE A O 1
ATOM 666 N N . PHE A 1 90 ? -5.096 -5.316 -3.315 1.00 98.69 90 PHE A N 1
ATOM 667 C CA . PHE A 1 90 ? -4.968 -5.955 -4.630 1.00 98.69 90 PHE A CA 1
ATOM 668 C C . PHE A 1 90 ? -3.720 -5.547 -5.396 1.00 98.69 90 PHE A C 1
ATOM 670 O O . PHE A 1 90 ? -3.194 -6.331 -6.187 1.00 98.69 90 PHE A O 1
ATOM 677 N N . ARG A 1 91 ? -3.223 -4.323 -5.192 1.00 98.81 91 ARG A N 1
ATOM 678 C CA . ARG A 1 91 ? -1.932 -3.967 -5.765 1.00 98.81 91 ARG A CA 1
ATOM 679 C C . ARG A 1 91 ? -0.827 -4.785 -5.115 1.00 98.81 91 ARG A C 1
ATOM 681 O O . ARG A 1 91 ? -0.055 -5.406 -5.831 1.00 98.81 91 ARG A O 1
ATOM 688 N N . GLN A 1 92 ? -0.773 -4.800 -3.784 1.00 98.88 92 GLN A N 1
ATOM 689 C CA . GLN A 1 92 ? 0.244 -5.519 -3.018 1.00 98.88 92 GLN A CA 1
ATOM 690 C C . GLN A 1 92 ? 0.260 -7.014 -3.351 1.00 98.88 92 GLN A C 1
ATOM 692 O O . GLN A 1 92 ? 1.339 -7.559 -3.546 1.00 98.88 92 GLN A O 1
ATOM 697 N N . GLU A 1 93 ? -0.904 -7.649 -3.514 1.00 98.50 93 GLU A N 1
ATOM 698 C CA . GLU A 1 93 ? -1.021 -9.035 -3.992 1.00 98.50 93 GLU A CA 1
ATOM 699 C C . GLU A 1 93 ? -0.267 -9.243 -5.316 1.00 98.50 93 GLU A C 1
ATOM 701 O O . GLU A 1 93 ? 0.574 -10.135 -5.429 1.00 98.50 93 GLU A O 1
ATOM 706 N N . ARG A 1 94 ? -0.504 -8.372 -6.307 1.00 98.56 94 ARG A N 1
ATOM 707 C CA . ARG A 1 94 ? 0.183 -8.440 -7.606 1.00 98.56 94 ARG A CA 1
ATOM 708 C C . ARG A 1 94 ? 1.683 -8.201 -7.481 1.00 98.56 94 ARG A C 1
ATOM 710 O O . ARG A 1 94 ? 2.453 -8.874 -8.153 1.00 98.56 94 ARG A O 1
ATOM 717 N N . LEU A 1 95 ? 2.101 -7.258 -6.638 1.00 98.81 95 LEU A N 1
ATOM 718 C CA . LEU A 1 95 ? 3.518 -6.964 -6.402 1.00 98.81 95 LEU A CA 1
ATOM 719 C C . LEU A 1 95 ? 4.244 -8.162 -5.771 1.00 98.81 95 LEU A C 1
ATOM 721 O O . LEU A 1 95 ? 5.304 -8.559 -6.247 1.00 98.81 95 LEU A O 1
ATOM 725 N N . ILE A 1 96 ? 3.634 -8.797 -4.767 1.00 98.81 96 ILE A N 1
ATOM 726 C CA . ILE A 1 96 ? 4.158 -10.020 -4.142 1.00 98.81 96 ILE A CA 1
ATOM 727 C C . ILE A 1 96 ? 4.253 -11.157 -5.167 1.00 98.81 96 ILE A C 1
ATOM 729 O O . ILE A 1 96 ? 5.231 -11.901 -5.164 1.00 98.81 96 ILE A O 1
ATOM 733 N N . ALA A 1 97 ? 3.264 -11.286 -6.057 1.00 98.69 97 ALA A N 1
ATOM 734 C CA . ALA A 1 97 ? 3.284 -12.285 -7.123 1.00 98.69 97 ALA A CA 1
ATOM 735 C C . ALA A 1 97 ? 4.385 -12.033 -8.172 1.00 98.69 97 ALA A C 1
ATOM 737 O O . ALA A 1 97 ? 4.857 -12.986 -8.790 1.00 98.69 97 ALA A O 1
ATOM 738 N N . ILE A 1 98 ? 4.796 -10.775 -8.374 1.00 98.62 98 ILE A N 1
ATOM 739 C CA . ILE A 1 98 ? 5.899 -10.409 -9.274 1.00 98.62 98 ILE A CA 1
ATOM 740 C C . ILE A 1 98 ? 7.246 -10.812 -8.673 1.00 98.62 98 ILE A C 1
ATOM 742 O O . ILE A 1 98 ? 8.018 -11.507 -9.330 1.00 98.62 98 ILE A O 1
ATOM 746 N N . ASP A 1 99 ? 7.539 -10.385 -7.442 1.00 98.81 99 ASP A N 1
ATOM 747 C CA . ASP A 1 99 ? 8.751 -10.804 -6.733 1.00 98.81 99 ASP A CA 1
ATOM 748 C C . ASP A 1 99 ? 8.552 -10.722 -5.209 1.00 98.81 99 ASP A C 1
ATOM 750 O O . ASP A 1 99 ? 8.616 -9.630 -4.639 1.00 98.81 99 ASP A O 1
ATOM 754 N N . PRO A 1 100 ? 8.378 -11.855 -4.502 1.00 98.69 100 PRO A N 1
ATOM 755 C CA . PRO A 1 100 ? 8.185 -11.850 -3.053 1.00 98.69 100 PRO A CA 1
ATOM 756 C C . PRO A 1 100 ? 9.458 -11.477 -2.274 1.00 98.69 100 PRO A C 1
ATOM 758 O O . PRO A 1 100 ? 9.407 -11.336 -1.051 1.00 98.69 100 PRO A O 1
ATOM 761 N N . TYR A 1 101 ? 10.606 -11.343 -2.949 1.00 98.75 101 TYR A N 1
ATOM 762 C CA . TYR A 1 101 ? 11.868 -10.907 -2.352 1.00 98.75 101 TYR A CA 1
ATOM 763 C C . TYR A 1 101 ? 12.157 -9.418 -2.554 1.00 98.75 101 TYR A C 1
ATOM 765 O O . TYR A 1 101 ? 13.134 -8.915 -1.993 1.00 98.75 101 TYR A O 1
ATOM 773 N N . ALA A 1 102 ? 11.340 -8.722 -3.346 1.00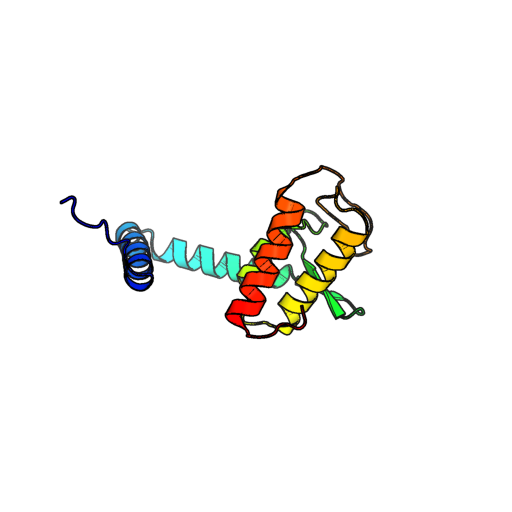 98.88 102 ALA A N 1
ATOM 774 C CA . ALA A 1 102 ? 11.423 -7.283 -3.500 1.00 98.88 102 ALA A CA 1
ATOM 775 C C . ALA A 1 102 ? 10.576 -6.578 -2.444 1.00 98.88 102 ALA A C 1
ATOM 777 O O . ALA A 1 102 ? 9.458 -6.982 -2.127 1.00 98.88 102 ALA A O 1
ATOM 778 N N . ASN A 1 103 ? 11.115 -5.495 -1.905 1.00 98.81 103 ASN A N 1
ATOM 779 C CA . ASN A 1 103 ? 10.417 -4.669 -0.942 1.00 98.81 103 ASN A CA 1
ATOM 780 C C . ASN A 1 103 ? 9.593 -3.565 -1.676 1.00 98.81 103 ASN A C 1
ATOM 782 O O . ASN A 1 103 ? 8.519 -3.197 -1.186 1.00 98.81 103 ASN A O 1
ATOM 786 N N . ALA A 1 104 ? 10.032 -3.070 -2.855 1.00 98.81 104 ALA A N 1
ATOM 787 C CA . ALA A 1 104 ? 9.474 -1.888 -3.535 1.00 98.81 104 ALA A CA 1
ATOM 788 C C . ALA A 1 104 ? 9.326 -2.060 -5.033 1.00 98.81 104 ALA A C 1
ATOM 790 O O . ALA A 1 104 ? 10.135 -2.695 -5.712 1.00 98.81 104 ALA A O 1
ATOM 791 N N . PHE A 1 105 ? 8.322 -1.356 -5.545 1.00 98.81 105 PHE A N 1
ATOM 792 C CA . PHE A 1 105 ? 7.926 -1.409 -6.936 1.00 98.81 105 PHE A CA 1
ATOM 793 C C . PHE A 1 105 ? 7.543 -0.026 -7.450 1.00 98.81 105 PHE A C 1
ATOM 795 O O . PHE A 1 105 ? 6.952 0.783 -6.730 1.00 98.81 105 PHE A O 1
ATOM 802 N N . HIS A 1 106 ? 7.835 0.226 -8.718 1.00 98.31 106 HIS A N 1
ATOM 803 C CA . HIS A 1 106 ? 7.356 1.395 -9.433 1.00 98.31 106 HIS A CA 1
ATOM 804 C C . HIS A 1 106 ? 5.862 1.265 -9.773 1.00 98.31 106 HIS A C 1
ATOM 806 O O . HIS A 1 106 ? 5.214 0.215 -9.639 1.00 98.31 106 HIS A O 1
ATOM 812 N N . ARG A 1 107 ? 5.276 2.376 -10.222 1.00 96.81 107 ARG A N 1
ATOM 813 C CA . ARG A 1 107 ? 3.862 2.449 -10.617 1.00 96.81 107 ARG A CA 1
ATOM 814 C C . ARG A 1 107 ? 3.514 1.516 -11.782 1.00 96.81 107 ARG A C 1
ATOM 816 O O . ARG A 1 107 ? 2.392 1.020 -11.855 1.00 96.81 107 ARG A O 1
ATOM 823 N N . ASP A 1 108 ? 4.465 1.237 -12.655 1.00 96.62 108 ASP A N 1
ATOM 824 C CA . ASP A 1 108 ? 4.333 0.344 -13.807 1.00 96.62 108 ASP A CA 1
ATOM 825 C C . ASP A 1 108 ? 4.674 -1.123 -13.487 1.00 96.62 108 ASP A C 1
ATOM 827 O O . ASP A 1 108 ? 4.856 -1.918 -14.404 1.00 96.62 108 ASP A O 1
ATOM 831 N N . TYR A 1 109 ? 4.704 -1.490 -12.198 1.00 97.75 109 TYR A N 1
ATOM 832 C CA . TYR A 1 109 ? 4.933 -2.851 -11.697 1.00 97.75 109 TYR A CA 1
ATOM 833 C C . TYR A 1 109 ? 6.376 -3.369 -11.804 1.00 97.75 109 TYR A C 1
ATOM 835 O O . TYR A 1 109 ? 6.639 -4.510 -11.425 1.00 97.75 109 TYR A O 1
ATOM 843 N N . GLN A 1 110 ? 7.332 -2.550 -12.243 1.00 98.31 110 GLN A N 1
ATOM 844 C CA . GLN A 1 110 ? 8.746 -2.928 -12.200 1.00 98.31 110 GLN A CA 1
ATOM 845 C C . GLN A 1 110 ? 9.290 -2.906 -10.765 1.00 98.31 110 GLN A C 1
ATOM 847 O O . GLN A 1 110 ? 8.874 -2.084 -9.948 1.00 98.31 110 GLN A O 1
ATOM 852 N N . VAL A 1 111 ? 10.233 -3.799 -10.454 1.00 98.69 111 VAL A N 1
ATOM 853 C CA . VAL A 1 111 ? 10.938 -3.805 -9.161 1.00 98.69 111 VAL A CA 1
ATOM 854 C C . VAL A 1 111 ? 11.804 -2.549 -9.062 1.00 98.69 111 VAL A C 1
ATOM 856 O O . VAL A 1 111 ? 12.686 -2.348 -9.892 1.00 98.69 111 VAL A O 1
ATOM 859 N N . ALA A 1 112 ? 11.558 -1.727 -8.042 1.00 98.56 112 ALA A N 1
ATOM 860 C CA . ALA A 1 112 ? 12.340 -0.520 -7.769 1.00 98.56 112 ALA A CA 1
ATOM 861 C C . ALA A 1 112 ? 13.561 -0.833 -6.892 1.00 98.56 112 ALA A C 1
ATOM 863 O O . ALA A 1 112 ? 14.656 -0.325 -7.120 1.00 98.56 112 ALA A O 1
ATOM 864 N N . GLU A 1 113 ? 13.388 -1.714 -5.905 1.00 98.62 113 GLU A N 1
ATOM 865 C CA . GLU A 1 113 ? 14.471 -2.232 -5.073 1.00 98.62 113 GLU A CA 1
ATOM 866 C C . GLU A 1 113 ? 14.150 -3.667 -4.640 1.00 98.62 113 GLU A C 1
ATOM 868 O O . GLU A 1 113 ? 13.006 -4.021 -4.340 1.00 98.62 113 GLU A O 1
ATOM 873 N N . ARG A 1 114 ? 15.196 -4.501 -4.621 1.00 98.56 114 ARG A N 1
ATOM 874 C CA . ARG A 1 114 ? 15.120 -5.929 -4.311 1.00 98.56 114 ARG A CA 1
ATOM 875 C C . ARG A 1 114 ? 15.917 -6.292 -3.061 1.00 98.56 114 ARG A C 1
ATOM 877 O O .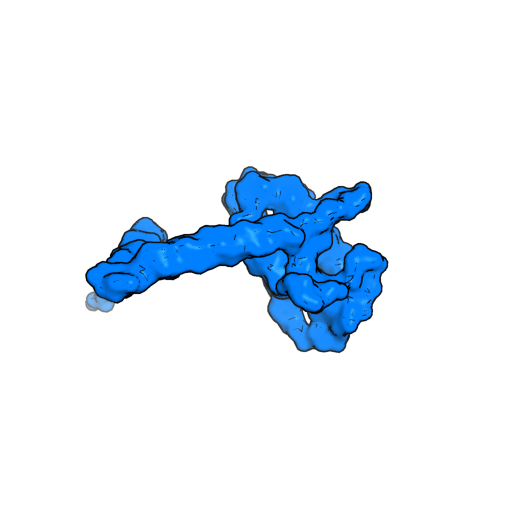 ARG A 1 114 ? 16.853 -7.093 -3.110 1.00 98.56 114 ARG A O 1
ATOM 884 N N . LYS A 1 115 ? 15.570 -5.675 -1.939 1.00 98.69 115 LYS A N 1
ATOM 885 C CA . LYS A 1 115 ? 16.120 -5.998 -0.626 1.00 98.69 115 LYS A CA 1
ATOM 886 C C . LYS A 1 115 ? 15.095 -6.835 0.132 1.00 98.69 115 LYS A C 1
ATOM 888 O O . LYS A 1 115 ? 14.007 -6.382 0.465 1.00 98.69 115 LYS A O 1
ATOM 893 N N . PHE A 1 116 ? 15.453 -8.082 0.413 1.00 98.50 116 PHE A N 1
ATOM 894 C CA . PHE A 1 116 ? 14.547 -8.967 1.130 1.00 98.50 116 PHE A CA 1
ATOM 895 C C . PHE A 1 116 ? 14.326 -8.473 2.563 1.00 98.50 116 PHE A C 1
ATOM 897 O O . PHE A 1 116 ? 15.257 -8.421 3.369 1.00 98.50 116 PHE A O 1
ATOM 904 N N . GLU A 1 117 ? 13.073 -8.165 2.882 1.00 98.75 117 GLU A N 1
ATOM 905 C CA . GLU A 1 117 ? 12.624 -7.793 4.217 1.00 98.75 117 GLU A CA 1
ATOM 906 C C . GLU A 1 117 ? 11.393 -8.638 4.562 1.00 98.75 117 GLU A C 1
ATOM 908 O O . GLU A 1 117 ? 10.366 -8.551 3.894 1.00 98.75 117 GLU A O 1
ATOM 913 N N . LEU A 1 118 ? 11.480 -9.468 5.609 1.00 98.69 118 LEU A N 1
ATOM 914 C CA . LEU A 1 118 ? 10.398 -10.388 6.005 1.00 98.69 118 LEU A CA 1
ATOM 915 C C . LEU A 1 118 ? 9.051 -9.671 6.199 1.00 98.69 118 LEU A C 1
ATOM 917 O O . LEU A 1 118 ? 7.978 -10.180 5.876 1.00 98.69 118 LEU A O 1
ATOM 921 N N . ASP A 1 119 ? 9.108 -8.468 6.744 1.00 98.75 119 ASP A N 1
ATOM 922 C CA . ASP A 1 119 ? 7.937 -7.647 7.016 1.00 98.75 119 ASP A CA 1
ATOM 923 C C . ASP A 1 119 ? 7.260 -7.079 5.755 1.00 98.75 119 ASP A C 1
ATOM 925 O O . ASP A 1 119 ? 6.079 -6.741 5.834 1.00 98.75 119 ASP A O 1
ATOM 929 N N . SER A 1 120 ? 7.929 -7.068 4.596 1.00 98.75 120 SER A N 1
ATOM 930 C CA . SER A 1 120 ? 7.316 -6.708 3.314 1.00 98.75 120 SER A CA 1
ATOM 931 C C . SER A 1 120 ? 6.208 -7.690 2.943 1.00 98.75 120 SER A C 1
ATOM 933 O O . SER A 1 120 ? 5.235 -7.297 2.312 1.00 98.75 120 SER A O 1
ATOM 935 N N . LEU A 1 121 ? 6.286 -8.938 3.420 1.00 98.75 121 LEU A N 1
ATOM 936 C CA . LEU A 1 121 ? 5.210 -9.924 3.293 1.00 98.75 121 LEU A CA 1
ATOM 937 C C . LEU A 1 121 ? 4.225 -9.886 4.475 1.00 98.75 121 LEU A C 1
ATOM 939 O O . LEU A 1 121 ? 3.062 -10.247 4.320 1.00 98.75 121 LEU A O 1
ATOM 943 N N . CYS A 1 122 ? 4.647 -9.420 5.655 1.00 98.81 122 CYS A N 1
ATOM 944 C CA . CYS A 1 122 ? 3.783 -9.379 6.843 1.00 98.81 122 CYS A CA 1
ATOM 945 C C . CYS A 1 122 ? 2.793 -8.204 6.823 1.00 98.81 122 CYS A C 1
ATOM 947 O O . CYS A 1 122 ? 1.650 -8.340 7.259 1.00 98.81 122 CYS A O 1
ATOM 949 N N . TYR A 1 123 ? 3.230 -7.031 6.364 1.00 98.88 123 TYR A N 1
ATOM 950 C CA . TYR A 1 123 ? 2.421 -5.813 6.396 1.00 98.88 123 TYR A CA 1
ATOM 951 C C . TYR A 1 123 ? 1.198 -5.850 5.466 1.00 98.88 123 TYR A C 1
ATOM 953 O O . TYR A 1 123 ? 0.128 -5.454 5.934 1.00 98.88 123 TYR A O 1
ATOM 961 N N . PRO A 1 124 ? 1.290 -6.387 4.233 1.00 98.88 124 PRO A N 1
ATOM 962 C CA . PRO A 1 124 ? 0.121 -6.603 3.382 1.00 98.88 124 PRO A CA 1
ATOM 963 C C . PRO A 1 124 ? -0.927 -7.515 4.032 1.00 98.88 124 PRO A C 1
ATOM 965 O O . PRO A 1 124 ? -2.110 -7.180 4.056 1.00 98.88 124 PRO A O 1
ATOM 968 N N . VAL A 1 125 ? -0.495 -8.613 4.668 1.00 98.62 125 VAL A N 1
ATOM 969 C CA . VAL A 1 125 ? -1.395 -9.518 5.410 1.00 98.62 125 VAL A CA 1
ATOM 970 C C . VAL A 1 125 ? -2.057 -8.794 6.583 1.00 98.62 125 VAL A C 1
ATOM 972 O O . VAL A 1 125 ? -3.263 -8.912 6.789 1.00 98.62 125 VAL A O 1
ATOM 975 N N . ARG A 1 126 ? -1.292 -7.993 7.335 1.00 98.75 126 ARG A N 1
ATOM 976 C CA . ARG A 1 126 ? -1.828 -7.189 8.442 1.00 98.75 126 ARG A CA 1
ATOM 977 C C . ARG A 1 126 ? -2.838 -6.145 7.964 1.00 98.75 126 ARG A C 1
ATOM 979 O O . ARG A 1 126 ? -3.827 -5.914 8.651 1.00 98.75 126 ARG A O 1
ATOM 986 N N . LEU A 1 127 ? -2.601 -5.499 6.821 1.00 98.81 127 LEU A N 1
ATOM 987 C CA . LEU A 1 127 ? -3.561 -4.560 6.242 1.00 98.81 127 LEU A CA 1
ATOM 988 C C . LEU A 1 127 ? -4.859 -5.278 5.855 1.00 98.81 127 LEU A C 1
ATOM 990 O O . LEU A 1 127 ? -5.933 -4.777 6.182 1.00 98.81 127 LEU A O 1
ATOM 994 N N . ALA A 1 128 ? -4.764 -6.435 5.193 1.00 98.69 128 ALA A N 1
ATOM 995 C CA . ALA A 1 128 ? -5.927 -7.224 4.796 1.00 98.69 128 ALA A CA 1
ATOM 996 C C . ALA A 1 128 ? -6.753 -7.676 6.011 1.00 98.69 128 ALA A C 1
ATOM 998 O O . ALA A 1 128 ? -7.967 -7.493 6.029 1.00 98.69 128 ALA A O 1
ATOM 999 N N . GLU A 1 129 ? -6.103 -8.166 7.070 1.00 98.69 129 GLU A N 1
ATOM 1000 C CA . GLU A 1 129 ? -6.773 -8.538 8.324 1.00 98.69 129 GLU A CA 1
ATOM 1001 C C . GLU A 1 129 ? -7.510 -7.348 8.956 1.00 98.69 129 GLU A C 1
ATOM 1003 O O . GLU A 1 129 ? -8.702 -7.445 9.256 1.00 98.69 129 GLU A O 1
ATOM 1008 N N . GLN A 1 130 ? -6.848 -6.193 9.071 1.00 98.62 130 GLN A N 1
ATOM 1009 C CA . GLN A 1 130 ? -7.477 -4.985 9.608 1.00 98.62 130 GLN A CA 1
ATOM 1010 C C . GLN A 1 130 ? -8.629 -4.483 8.737 1.00 98.62 130 GLN A C 1
ATOM 1012 O O . GLN A 1 130 ? -9.628 -3.995 9.268 1.00 98.62 130 GLN A O 1
ATOM 1017 N N . TYR A 1 131 ? -8.509 -4.599 7.413 1.00 98.75 131 TYR A N 1
ATOM 1018 C CA . TYR A 1 131 ? -9.574 -4.267 6.474 1.00 98.75 131 TYR A CA 1
ATOM 1019 C C . TYR A 1 131 ? -10.796 -5.159 6.686 1.00 98.75 131 TYR A C 1
ATOM 1021 O O . TYR A 1 131 ? -11.892 -4.634 6.888 1.00 98.75 131 TYR A O 1
ATOM 1029 N N . VAL A 1 132 ? -10.614 -6.481 6.723 1.00 98.62 132 VAL A N 1
ATOM 1030 C CA . VAL A 1 132 ? -11.703 -7.438 6.967 1.00 98.62 132 VAL A CA 1
ATOM 1031 C C . VAL A 1 132 ? -12.363 -7.155 8.316 1.00 98.62 132 VAL A C 1
ATOM 1033 O O . VAL A 1 132 ? -13.585 -7.053 8.394 1.00 98.62 132 VAL A O 1
ATOM 1036 N N . HIS A 1 133 ? -11.575 -6.949 9.372 1.00 98.38 133 HIS A N 1
ATOM 1037 C CA . HIS A 1 133 ? -12.104 -6.665 10.705 1.00 98.38 133 HIS A CA 1
ATOM 1038 C C . HIS A 1 133 ? -12.877 -5.335 10.771 1.00 98.38 133 HIS A C 1
ATOM 1040 O O . HIS A 1 133 ? -13.923 -5.256 11.413 1.00 98.38 133 HIS A O 1
ATOM 1046 N N . ALA A 1 134 ? -12.391 -4.283 10.106 1.00 97.81 134 ALA A N 1
ATOM 1047 C CA . ALA A 1 134 ? -13.025 -2.965 10.134 1.00 97.81 134 ALA A CA 1
ATOM 1048 C C . ALA A 1 134 ? -14.272 -2.858 9.240 1.00 97.81 134 ALA A C 1
ATOM 1050 O O . ALA A 1 134 ? -15.125 -2.005 9.491 1.00 97.81 134 ALA A O 1
ATOM 1051 N N . THR A 1 135 ? -14.368 -3.670 8.184 1.00 97.25 135 THR A N 1
ATOM 1052 C CA . THR A 1 135 ? -15.380 -3.500 7.125 1.00 97.25 135 THR A CA 1
ATOM 1053 C C . THR A 1 135 ? -16.346 -4.675 6.991 1.00 97.25 135 THR A C 1
ATOM 1055 O O . THR A 1 135 ? -17.445 -4.491 6.473 1.00 97.25 135 THR A O 1
ATOM 1058 N N . GLY A 1 136 ? -15.954 -5.871 7.437 1.00 97.56 136 GLY A N 1
ATOM 1059 C CA . GLY A 1 136 ? -16.652 -7.128 7.168 1.00 97.56 136 GLY A CA 1
ATOM 1060 C C . GLY A 1 136 ? -16.497 -7.647 5.731 1.00 97.56 136 GLY A C 1
ATOM 1061 O O . GLY A 1 136 ? -17.025 -8.713 5.417 1.00 97.56 136 GLY A O 1
ATOM 1062 N N . ASP A 1 137 ? -15.791 -6.928 4.854 1.00 97.12 137 ASP A N 1
ATOM 1063 C CA . ASP A 1 137 ? -15.569 -7.331 3.466 1.00 97.12 137 ASP A CA 1
ATOM 1064 C C . ASP A 1 137 ? -14.436 -8.361 3.382 1.00 97.12 137 ASP A C 1
ATOM 1066 O O . ASP A 1 137 ? -13.267 -8.043 3.582 1.00 97.12 137 ASP A O 1
ATOM 1070 N N . THR A 1 138 ? -14.807 -9.603 3.071 1.00 96.81 138 THR A N 1
ATOM 1071 C CA . THR A 1 138 ? -13.908 -10.759 2.908 1.00 96.81 138 THR A CA 1
ATOM 1072 C C . THR A 1 138 ? -13.554 -11.035 1.443 1.00 96.81 138 THR A C 1
ATOM 1074 O O . THR A 1 138 ? -13.034 -12.099 1.127 1.00 96.81 138 THR A O 1
ATOM 1077 N N . SER A 1 139 ? -13.845 -10.102 0.527 1.00 95.38 139 SER A N 1
ATOM 1078 C CA . SER A 1 139 ? -13.509 -10.228 -0.900 1.00 95.38 139 SER A CA 1
ATOM 1079 C C . SER A 1 139 ? -12.060 -9.859 -1.248 1.00 95.38 139 SER A C 1
ATOM 1081 O O . SER A 1 139 ? -11.749 -9.714 -2.436 1.00 95.38 139 SER A O 1
ATOM 1083 N N . VAL A 1 140 ? -11.217 -9.651 -0.232 1.00 92.56 140 VAL A N 1
ATOM 1084 C CA . VAL A 1 140 ? -9.787 -9.324 -0.335 1.00 92.56 140 VAL A CA 1
ATOM 1085 C C . VAL A 1 140 ? -8.897 -10.484 0.071 1.00 92.56 140 VAL A C 1
ATOM 1087 O O . VAL A 1 140 ? -9.366 -11.340 0.852 1.00 92.56 140 VAL A O 1
#

Radius of gyration: 18.46 Å; chains: 1; bounding box: 33×44×60 Å

Sequence (140 aa):
MPAAHRSPTPLMCVITSLLILIAVASKGSAANIAAIYARAGQVNAELFFRADDRTTYVSTGDIDAMWLRDSSVQAMSRLSQQALVRGVIFRQERLIAIDPYANAFHRDYQVAERKFELDSLCYPVRLAEQYVHATGDTSV

Secondary structure (DSSP, 8-state):
------PPPHHHHHHHHHHHHHHHHTTTTHHHHHHHHHHHHHHHHTTEEE-TTS-EEE--SSSSSEEHHHHHHHHHTTTT-HHHHHHHHHHHHHHHHH-TT-SEE-TTS-EEE----HHHHHHHHHHHHHHHHHH-----

pLDDT: mean 88.29, std 16.39, range [43.78, 98.88]

Foldseek 3Di:
DDDDPDDDDPVVVVVVVVVVLVVVLPPPCNVVVVVVVVVVLVLLVVQWDQDPVLAIAGQPHPDQKGFLQSLLVSCLVVLVVLSRLVNPLVVLVVLCVVPVQARIAHPVSHRPGRHGDPCSVVSSVVSLVSSCVSPVDPVD